Protein AF-A0A0M9E2E0-F1 (afdb_monomer_lite)

Foldseek 3Di:
DDDDDDDDDPPVVPVPDDDDDDDDDDDDDDDDPPPPPPPPDDDQQPPPAFQPLLQQLDRALQQRLLLLLCVQVVVPDDCSNPPNRDDRGPRRDPVSSNVRSVVCQCLQPLQNLVGNHNQQRSVLLNCVRVVVPPPDFCSNPPNHDPSGPRRGPVSSNVSNVSRRD

Radius of gyration: 22.89 Å; chains: 1; bounding box: 74×33×65 Å

Sequence (165 aa):
MKLWNTKLSHSVMFILAALLVAGLTGAAFGAEKNLTLESKDATGSIMSWNLDVDDDGDVRALTDGLLIVRYLFSFNYDGWIDGFVGDGAERASAVEIESYIESGLTQLDIDQDGETRALTDGILVTMYLLKFNLGRADWVHGFIGDSALRSTAAEIESYILSLIP

Secondary structure (DSSP, 8-state):
---------TTSSSSS-S-----------------------TT----S--S-SS-SS---IIIIIHHHHHHHTT---TTTTTTTS-TT-S--SHHHHHHHHHHTTTTS-SS-SS---IIIIIHHHHHHHTTTTTT-S-TTTTTS-TT-S--SHHHHHHHHHHT--

Structure (mmCIF, N/CA/C/O backbone):
data_AF-A0A0M9E2E0-F1
#
_entry.id   AF-A0A0M9E2E0-F1
#
loop_
_atom_site.group_PDB
_atom_site.id
_atom_site.type_symbol
_atom_site.label_atom_id
_atom_site.label_alt_id
_atom_site.label_comp_id
_atom_site.label_asym_id
_atom_site.label_entity_id
_atom_site.label_seq_id
_atom_site.pdbx_PDB_ins_code
_atom_site.Cartn_x
_atom_site.Cartn_y
_atom_site.Cartn_z
_atom_site.occupancy
_atom_site.B_iso_or_equiv
_atom_site.auth_seq_id
_atom_site.auth_comp_id
_atom_site.auth_asym_id
_atom_site.auth_atom_id
_atom_site.pdbx_PDB_model_num
ATOM 1 N N . MET A 1 1 ? 56.017 -6.884 5.274 1.00 46.28 1 MET A N 1
ATOM 2 C CA . MET A 1 1 ? 54.805 -7.072 4.451 1.00 46.28 1 MET A CA 1
ATOM 3 C C . MET A 1 1 ? 53.946 -8.142 5.101 1.00 46.28 1 MET A C 1
ATOM 5 O O . MET A 1 1 ? 54.273 -9.315 5.011 1.00 46.28 1 MET A O 1
ATOM 9 N N . 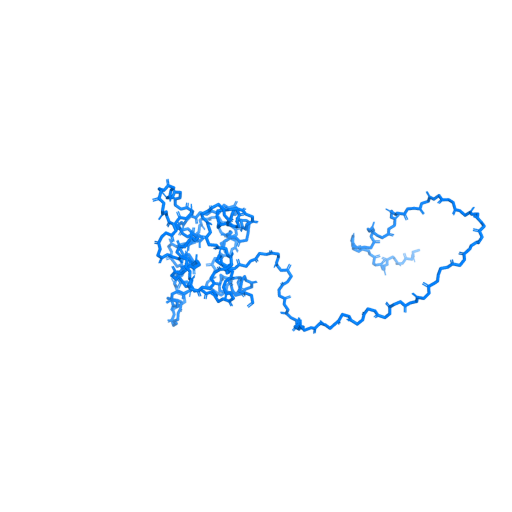LYS A 1 2 ? 52.919 -7.730 5.847 1.00 42.44 2 LYS A N 1
ATOM 10 C CA . LYS A 1 2 ? 51.891 -8.619 6.395 1.00 42.44 2 LYS A CA 1
ATOM 11 C C . LYS A 1 2 ? 50.574 -8.201 5.759 1.00 42.44 2 LYS A C 1
ATOM 13 O O . LYS A 1 2 ? 50.239 -7.022 5.778 1.00 42.44 2 LYS A O 1
ATOM 18 N N . LEU A 1 3 ? 49.916 -9.171 5.146 1.00 40.62 3 LEU A N 1
ATOM 19 C CA . LEU A 1 3 ? 48.604 -9.067 4.526 1.00 40.62 3 LEU A CA 1
ATOM 20 C C . LEU A 1 3 ? 47.585 -8.713 5.618 1.00 40.62 3 LEU A C 1
ATOM 22 O O . LEU A 1 3 ? 47.448 -9.457 6.586 1.00 40.62 3 LEU A O 1
ATOM 26 N N . TRP A 1 4 ? 46.905 -7.577 5.483 1.00 30.88 4 TRP A N 1
ATOM 27 C CA . TRP A 1 4 ? 45.722 -7.262 6.279 1.00 30.88 4 TRP A CA 1
ATOM 28 C C . TRP A 1 4 ? 44.513 -7.718 5.479 1.00 30.88 4 TRP A C 1
ATOM 30 O O . TRP A 1 4 ? 44.202 -7.132 4.447 1.00 30.88 4 TRP A O 1
ATOM 40 N N . ASN A 1 5 ? 43.837 -8.760 5.945 1.00 46.22 5 ASN A N 1
ATOM 41 C CA . ASN A 1 5 ? 42.455 -8.984 5.566 1.00 46.22 5 ASN A CA 1
ATOM 42 C C . ASN A 1 5 ? 41.739 -9.717 6.694 1.00 46.22 5 ASN A C 1
ATOM 44 O O . ASN A 1 5 ? 41.847 -10.932 6.788 1.00 46.22 5 ASN A O 1
ATOM 48 N N . THR A 1 6 ? 41.009 -8.977 7.525 1.00 46.72 6 THR A N 1
ATOM 49 C CA . THR A 1 6 ? 39.785 -9.472 8.163 1.00 46.72 6 THR A CA 1
ATOM 50 C C . THR A 1 6 ? 38.935 -8.295 8.616 1.00 46.72 6 THR A C 1
ATOM 52 O O . THR A 1 6 ? 39.370 -7.522 9.463 1.00 46.72 6 THR A O 1
ATOM 55 N N . LYS A 1 7 ? 37.709 -8.275 8.080 1.00 51.97 7 LYS A N 1
ATOM 56 C CA . LYS A 1 7 ? 36.451 -7.845 8.706 1.00 51.97 7 LYS A CA 1
ATOM 57 C C . LYS A 1 7 ? 36.419 -6.458 9.342 1.00 51.97 7 LYS A C 1
ATOM 59 O O . LYS A 1 7 ? 36.965 -6.284 10.416 1.00 51.97 7 LYS A O 1
ATOM 64 N N . LEU A 1 8 ? 35.572 -5.586 8.798 1.00 41.19 8 LEU A N 1
ATOM 65 C CA . LEU A 1 8 ? 34.591 -4.824 9.583 1.00 41.19 8 LEU A CA 1
ATOM 66 C C . LEU A 1 8 ? 33.557 -4.207 8.628 1.00 41.19 8 LEU A C 1
ATOM 68 O O . LEU A 1 8 ? 33.901 -3.397 7.775 1.00 41.19 8 LEU A O 1
ATOM 72 N N . SER A 1 9 ? 32.292 -4.607 8.772 1.00 43.19 9 SER A N 1
ATOM 73 C CA . SER A 1 9 ? 31.146 -3.818 8.310 1.00 43.19 9 SER A CA 1
ATOM 74 C C . SER A 1 9 ? 30.488 -3.194 9.541 1.00 43.19 9 SER A C 1
ATOM 76 O O . SER A 1 9 ? 30.507 -3.780 10.626 1.00 43.19 9 SER A O 1
ATOM 78 N N . HIS A 1 10 ? 29.950 -1.992 9.361 1.00 46.31 10 HIS A N 1
ATOM 79 C CA . HIS A 1 10 ? 29.585 -0.984 10.360 1.00 46.31 10 HIS A CA 1
ATOM 80 C C . HIS A 1 10 ? 28.453 -1.382 11.332 1.00 46.31 10 HIS A C 1
ATOM 82 O O . HIS A 1 10 ? 28.021 -0.570 12.144 1.00 46.31 10 HIS A O 1
ATOM 88 N N . SER A 1 11 ? 28.026 -2.646 11.332 1.00 44.28 11 SER A N 1
ATOM 89 C CA . SER A 1 11 ? 27.036 -3.204 12.264 1.00 44.28 11 SER A CA 1
ATOM 90 C C . SER A 1 11 ? 27.635 -3.713 13.586 1.00 44.28 11 SER A C 1
ATOM 92 O O . SER A 1 11 ? 26.892 -4.103 14.477 1.00 44.28 11 SER A O 1
ATOM 94 N N . VAL A 1 12 ? 28.964 -3.693 13.755 1.00 44.78 12 VAL A N 1
ATOM 95 C CA . VAL A 1 12 ? 29.635 -4.089 15.019 1.00 44.78 12 VAL A CA 1
ATOM 96 C C . VAL A 1 12 ? 30.053 -2.872 15.866 1.00 44.78 12 VAL A C 1
ATOM 98 O O . VAL A 1 12 ? 30.515 -3.020 16.992 1.00 44.78 12 VAL A O 1
ATOM 101 N N . MET A 1 13 ? 29.829 -1.645 15.379 1.00 43.78 13 MET A N 1
ATOM 102 C CA . MET A 1 13 ? 30.168 -0.409 16.104 1.00 43.78 13 MET A CA 1
ATOM 103 C C . MET A 1 13 ? 29.005 0.229 16.884 1.00 43.78 13 MET A C 1
ATOM 105 O O . MET A 1 13 ? 29.191 1.302 17.446 1.00 43.78 13 MET A O 1
ATOM 109 N N . PHE A 1 14 ? 27.844 -0.429 16.997 1.00 42.06 14 PHE A N 1
ATOM 110 C CA . PHE A 1 14 ? 26.703 0.080 17.781 1.00 42.06 14 PHE A CA 1
ATOM 111 C C . PHE A 1 14 ? 26.480 -0.604 19.143 1.00 42.06 14 PHE A C 1
ATOM 113 O O . PHE A 1 14 ? 25.574 -0.220 19.870 1.00 42.06 14 PHE A O 1
ATOM 120 N N . ILE A 1 15 ? 27.345 -1.541 19.556 1.00 36.34 15 ILE A N 1
ATOM 121 C CA . ILE A 1 15 ? 27.291 -2.158 20.904 1.00 36.34 15 ILE A CA 1
ATOM 122 C C . ILE A 1 15 ? 28.368 -1.578 21.857 1.00 36.34 15 ILE A C 1
ATOM 124 O O . ILE A 1 15 ? 28.486 -1.985 23.005 1.00 36.34 15 ILE A O 1
ATOM 128 N N . LEU A 1 16 ? 29.132 -0.560 21.436 1.00 31.88 16 LEU A N 1
ATOM 129 C CA . LEU A 1 16 ? 30.236 0.015 22.230 1.00 31.88 16 LEU A CA 1
ATOM 130 C C . LEU A 1 16 ? 29.966 1.393 22.865 1.00 31.88 16 LEU A C 1
ATOM 132 O O . LEU A 1 16 ? 30.910 2.071 23.265 1.00 31.88 16 LEU A O 1
ATOM 136 N N . ALA A 1 17 ? 28.710 1.811 23.029 1.00 36.03 17 ALA A N 1
ATOM 137 C CA . ALA A 1 17 ? 28.396 3.087 23.679 1.00 36.03 17 ALA A CA 1
ATOM 138 C C . ALA A 1 17 ? 27.160 3.017 24.592 1.00 36.03 17 ALA A C 1
ATOM 140 O O . ALA A 1 17 ? 26.145 3.650 24.327 1.00 36.03 17 ALA A O 1
ATOM 141 N N . ALA A 1 18 ? 27.260 2.282 25.702 1.00 33.34 18 ALA A N 1
ATOM 142 C CA . ALA A 1 18 ? 26.443 2.539 26.887 1.00 33.34 18 ALA A CA 1
ATOM 143 C C . ALA A 1 18 ? 27.187 2.094 28.159 1.00 33.34 18 ALA A C 1
ATOM 145 O O . ALA A 1 18 ? 27.483 0.918 28.338 1.00 33.34 18 ALA A O 1
ATOM 146 N N . LEU A 1 19 ? 27.441 3.072 29.033 1.00 27.92 19 LEU A N 1
ATOM 147 C CA . LEU A 1 19 ? 27.929 2.986 30.416 1.00 27.92 19 LEU A CA 1
ATOM 148 C C . LEU A 1 19 ? 29.423 2.686 30.653 1.00 27.92 19 LEU A C 1
ATOM 150 O O . LEU A 1 19 ? 29.830 1.598 31.048 1.00 27.92 19 LEU A O 1
ATOM 154 N N . LEU A 1 20 ? 30.222 3.757 30.614 1.00 33.28 20 LEU A N 1
ATOM 155 C CA . LEU A 1 20 ? 31.234 3.987 31.646 1.00 33.28 20 LEU A CA 1
ATOM 156 C C . LEU A 1 20 ? 30.566 4.816 32.754 1.00 33.28 20 LEU A C 1
ATOM 158 O O . LEU A 1 20 ? 30.208 5.959 32.498 1.00 33.28 20 LEU A O 1
ATOM 162 N N . VAL A 1 21 ? 30.375 4.236 33.942 1.00 36.09 21 VAL A N 1
ATOM 163 C CA . VAL A 1 21 ? 30.576 4.838 35.281 1.00 36.09 21 VAL A CA 1
ATOM 164 C C . VAL A 1 21 ? 30.063 3.848 36.339 1.00 36.09 21 VAL A C 1
ATOM 166 O O . VAL A 1 21 ? 28.965 3.318 36.231 1.00 36.09 21 VAL A O 1
ATOM 169 N N . ALA A 1 22 ? 30.885 3.681 37.380 1.00 35.97 22 ALA A N 1
ATOM 170 C CA . ALA A 1 22 ? 30.658 2.982 38.647 1.00 35.97 22 ALA A CA 1
ATOM 171 C C . ALA A 1 22 ? 30.918 1.465 38.676 1.00 35.97 22 ALA A C 1
ATOM 17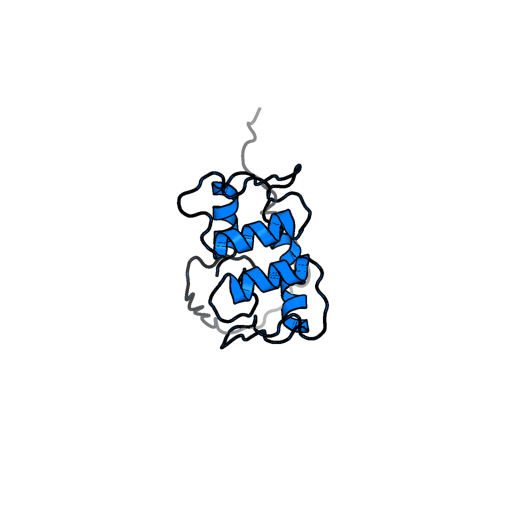3 O O . ALA A 1 22 ? 30.017 0.638 38.756 1.00 35.97 22 ALA A O 1
ATOM 174 N N . GLY A 1 23 ? 32.201 1.110 38.785 1.00 37.75 23 GLY A N 1
ATOM 175 C CA . GLY A 1 23 ? 32.577 0.008 39.663 1.00 37.75 23 GLY A CA 1
ATOM 176 C C . GLY A 1 23 ? 32.656 0.523 41.100 1.00 37.75 23 GLY A C 1
ATOM 177 O O . GLY A 1 23 ? 33.531 1.331 41.380 1.00 37.75 23 GLY A O 1
ATOM 178 N N . LEU A 1 24 ? 31.763 0.078 41.989 1.00 34.22 24 LEU A N 1
ATOM 179 C CA . LEU A 1 24 ? 32.009 -0.054 43.433 1.00 34.22 24 LEU A CA 1
ATOM 180 C C . LEU A 1 24 ? 30.844 -0.801 44.109 1.00 34.22 24 LEU A C 1
ATOM 182 O O . LEU A 1 24 ? 29.715 -0.330 44.136 1.00 34.22 24 LEU A O 1
ATOM 186 N N . THR A 1 25 ? 31.199 -1.918 44.747 1.00 34.66 25 THR A N 1
ATOM 187 C CA . THR A 1 25 ? 30.477 -2.641 45.814 1.00 34.66 25 THR A CA 1
ATOM 188 C C . THR A 1 25 ? 29.232 -3.450 45.431 1.00 34.66 25 THR A C 1
ATOM 190 O O . THR A 1 25 ? 28.342 -2.999 44.723 1.00 34.66 25 THR A O 1
ATOM 193 N N . GLY A 1 26 ? 29.217 -4.703 45.894 1.00 38.69 26 GLY A N 1
ATOM 194 C CA . GLY A 1 26 ? 28.210 -5.700 45.559 1.00 38.69 26 GLY A CA 1
ATOM 195 C C . GLY A 1 26 ? 26.855 -5.513 46.237 1.00 38.69 26 GLY A C 1
ATOM 196 O O . GLY A 1 26 ? 26.763 -5.001 47.347 1.00 38.69 26 GLY A O 1
ATOM 197 N N . ALA A 1 27 ? 25.825 -6.032 45.573 1.00 32.19 27 ALA A N 1
ATOM 198 C CA . ALA A 1 27 ? 24.594 -6.557 46.153 1.00 32.19 27 ALA A CA 1
ATOM 199 C C . ALA A 1 27 ? 23.880 -7.405 45.084 1.00 32.19 27 ALA A C 1
ATOM 201 O O . ALA A 1 27 ? 23.963 -7.121 43.891 1.00 32.19 27 ALA A O 1
ATOM 202 N N . ALA A 1 28 ? 23.234 -8.478 45.527 1.00 40.44 28 ALA A N 1
ATOM 203 C CA . ALA A 1 28 ? 22.559 -9.483 44.717 1.00 40.44 28 ALA A CA 1
ATOM 204 C C . ALA A 1 28 ? 21.326 -8.953 43.957 1.00 40.44 28 ALA A C 1
ATOM 206 O O . ALA A 1 28 ? 20.563 -8.152 44.487 1.00 40.44 28 ALA A O 1
ATOM 207 N N . PHE A 1 29 ? 21.089 -9.497 42.761 1.00 39.06 29 PHE A N 1
ATOM 208 C CA . PHE A 1 29 ? 19.805 -9.516 42.046 1.00 39.06 29 PHE A CA 1
ATOM 209 C C . PHE A 1 29 ? 19.902 -10.735 41.108 1.00 39.06 29 PHE A C 1
ATOM 211 O O . PHE A 1 29 ? 20.760 -10.757 40.239 1.00 39.06 29 PHE A O 1
ATOM 218 N N . GLY A 1 30 ? 19.222 -11.863 41.287 1.00 30.08 30 GLY A N 1
ATOM 219 C CA . GLY A 1 30 ? 17.877 -12.067 41.802 1.00 30.08 30 GLY A CA 1
ATOM 220 C C . GLY A 1 30 ? 17.031 -12.632 40.658 1.00 30.08 30 GLY A C 1
ATOM 221 O O . GLY A 1 30 ? 16.372 -11.860 39.979 1.00 30.08 30 GLY A O 1
ATOM 222 N N . ALA A 1 31 ? 17.102 -13.957 40.472 1.00 37.66 31 ALA A N 1
ATOM 223 C CA . ALA A 1 31 ? 16.256 -14.825 39.642 1.00 37.66 31 ALA A CA 1
ATOM 224 C C . ALA A 1 31 ? 16.107 -14.482 38.144 1.00 37.66 31 ALA A C 1
ATOM 226 O O . ALA A 1 31 ? 15.388 -13.569 37.741 1.00 37.66 31 ALA A O 1
ATOM 227 N N . GLU A 1 32 ? 16.696 -15.342 37.310 1.00 44.81 32 GLU A N 1
ATOM 228 C CA . GLU A 1 32 ? 16.345 -15.489 35.900 1.00 44.81 32 GLU A CA 1
ATOM 229 C C . GLU A 1 32 ? 14.862 -15.866 35.740 1.00 44.81 32 GLU A C 1
ATOM 231 O O . GLU A 1 32 ? 14.455 -17.021 35.870 1.00 44.81 32 GLU A O 1
ATOM 236 N N . LYS A 1 33 ? 14.011 -14.881 35.439 1.00 38.75 33 LYS A N 1
ATOM 237 C CA . LYS A 1 33 ? 12.661 -15.174 34.964 1.00 38.75 33 LYS A CA 1
ATOM 238 C C . LYS A 1 33 ? 12.782 -15.628 33.511 1.00 38.75 33 LYS A C 1
ATOM 240 O O . LYS A 1 33 ? 12.943 -14.810 32.611 1.00 38.75 33 LYS A O 1
ATOM 245 N N . ASN A 1 34 ? 12.745 -16.946 33.328 1.00 41.75 34 ASN A N 1
ATOM 246 C CA . ASN A 1 34 ? 12.516 -17.644 32.068 1.00 41.75 34 ASN A CA 1
ATOM 247 C C . ASN A 1 34 ? 11.390 -16.949 31.283 1.00 41.75 34 ASN A C 1
ATOM 249 O O . ASN A 1 34 ? 10.209 -17.153 31.567 1.00 41.75 34 ASN A O 1
ATOM 253 N N . LEU A 1 35 ? 11.760 -16.078 30.344 1.00 39.97 35 LEU A N 1
ATOM 254 C CA . LEU A 1 35 ? 10.837 -15.469 29.402 1.00 39.97 35 LEU A CA 1
ATOM 255 C C . LEU A 1 35 ? 10.733 -16.447 28.233 1.00 39.97 35 LEU A C 1
ATOM 257 O O . LEU A 1 35 ? 11.423 -16.315 27.225 1.00 39.97 35 LEU A O 1
ATOM 261 N N . THR A 1 36 ? 9.913 -17.483 28.395 1.00 33.12 36 THR A N 1
ATOM 262 C CA . THR A 1 36 ? 9.377 -18.208 27.245 1.00 33.12 36 THR A CA 1
ATOM 263 C C . THR A 1 36 ? 8.537 -17.215 26.460 1.00 33.12 36 THR A C 1
ATOM 265 O O . THR A 1 36 ? 7.356 -17.023 26.738 1.00 33.12 36 THR A O 1
ATOM 268 N N . LEU A 1 37 ? 9.178 -16.526 25.520 1.00 45.59 37 LEU A N 1
ATOM 269 C CA . LEU A 1 37 ? 8.486 -15.933 24.396 1.00 45.59 37 LEU A CA 1
ATOM 270 C C . LEU A 1 37 ? 8.028 -17.125 23.562 1.00 45.59 37 LEU A C 1
ATOM 272 O O . LEU A 1 37 ? 8.821 -17.734 22.845 1.00 45.59 37 LEU A O 1
ATOM 276 N N . GLU A 1 38 ? 6.772 -17.524 23.742 1.00 42.22 38 GLU A N 1
ATOM 277 C CA . GLU A 1 38 ? 6.080 -18.316 22.736 1.00 42.22 38 GLU A CA 1
ATOM 278 C C . GLU A 1 38 ? 6.085 -17.473 21.460 1.00 42.22 38 GLU A C 1
ATOM 280 O O . GLU A 1 38 ? 5.243 -16.601 21.270 1.00 42.22 38 GLU A O 1
ATOM 285 N N . SER A 1 39 ? 7.083 -17.685 20.600 1.00 44.59 39 SER A N 1
ATOM 286 C CA . SER A 1 39 ? 7.039 -17.206 19.228 1.00 44.59 39 SER A CA 1
ATOM 287 C C . SER A 1 39 ? 6.028 -18.079 18.497 1.00 44.59 39 SER A C 1
ATOM 289 O O . SER A 1 39 ? 6.380 -19.047 17.815 1.00 44.59 39 SER A O 1
ATOM 291 N N . LYS A 1 40 ? 4.750 -17.773 18.705 1.00 47.16 40 LYS A N 1
ATOM 292 C CA . LYS A 1 40 ? 3.757 -18.078 17.698 1.00 47.16 40 LYS A CA 1
ATOM 293 C C . LYS A 1 40 ? 4.115 -17.186 16.510 1.00 47.16 40 LYS A C 1
ATOM 295 O O . LYS A 1 40 ? 4.157 -15.970 16.642 1.00 47.16 40 LYS A O 1
ATOM 300 N N . ASP A 1 41 ? 4.495 -17.861 15.433 1.00 47.75 41 ASP A N 1
ATOM 301 C CA . ASP A 1 41 ? 4.747 -17.330 14.092 1.00 47.75 41 ASP A CA 1
ATOM 302 C C . ASP A 1 41 ? 6.204 -16.922 13.808 1.00 47.75 41 ASP A C 1
ATOM 304 O O . ASP A 1 41 ? 6.609 -15.766 13.711 1.00 47.75 41 ASP A O 1
ATOM 308 N N . ALA A 1 42 ? 7.030 -17.955 13.619 1.00 52.03 42 ALA A N 1
ATOM 309 C CA . ALA A 1 42 ? 8.262 -17.842 12.853 1.00 52.03 42 ALA A CA 1
ATOM 310 C C . ALA A 1 42 ? 7.913 -17.514 11.386 1.00 52.03 42 ALA A C 1
ATOM 312 O O . ALA A 1 42 ? 7.199 -18.290 10.761 1.00 52.03 42 ALA A O 1
ATOM 313 N N . THR A 1 43 ? 8.487 -16.409 10.880 1.00 44.72 43 THR A N 1
ATOM 314 C CA . THR A 1 43 ? 8.347 -15.763 9.547 1.00 44.72 43 THR A CA 1
ATOM 315 C C . THR A 1 43 ? 7.306 -14.644 9.383 1.00 44.72 43 THR A C 1
ATOM 317 O O . THR A 1 43 ? 6.881 -14.395 8.261 1.00 44.72 43 THR A O 1
ATOM 320 N N . GLY A 1 44 ? 6.949 -13.917 10.446 1.00 43.66 44 GLY A N 1
ATOM 321 C CA . GLY A 1 44 ? 6.227 -12.642 10.318 1.00 43.66 44 GLY A CA 1
ATOM 322 C C . GLY A 1 44 ? 7.135 -11.519 9.801 1.00 43.66 44 GLY A C 1
ATOM 323 O O . GLY A 1 44 ? 8.226 -11.300 10.335 1.00 43.66 44 GLY A O 1
ATOM 324 N N . SER A 1 45 ? 6.707 -10.835 8.741 1.00 45.97 45 SER A N 1
ATOM 325 C CA . SER A 1 45 ? 7.328 -9.617 8.214 1.00 45.97 45 SER A CA 1
ATOM 326 C C . SER A 1 45 ? 7.584 -8.626 9.359 1.00 45.97 45 SER A C 1
ATOM 328 O O . SER A 1 45 ? 6.659 -8.217 10.046 1.00 45.97 45 SER A O 1
ATOM 330 N N . ILE A 1 46 ? 8.839 -8.222 9.594 1.00 50.44 46 ILE A N 1
ATOM 331 C CA . ILE A 1 46 ? 9.183 -7.174 10.583 1.00 50.44 46 ILE A CA 1
ATOM 332 C C . ILE A 1 46 ? 8.790 -5.764 10.106 1.00 50.44 46 ILE A C 1
ATOM 334 O O . ILE A 1 46 ? 9.270 -4.765 10.646 1.00 50.44 46 ILE A O 1
ATOM 338 N N . MET A 1 47 ? 7.975 -5.668 9.054 1.00 59.44 47 MET A N 1
ATOM 339 C CA . MET A 1 47 ? 7.421 -4.402 8.613 1.00 59.44 47 MET A CA 1
ATOM 340 C C . MET A 1 47 ? 6.419 -3.940 9.669 1.00 59.44 47 MET A C 1
ATOM 342 O O . MET A 1 47 ? 5.432 -4.607 9.950 1.00 59.44 47 MET A O 1
ATOM 346 N N . SER A 1 48 ? 6.695 -2.780 10.263 1.00 79.50 48 SER A N 1
ATOM 347 C CA . SER A 1 48 ? 5.829 -2.126 11.255 1.00 79.50 48 SER A CA 1
ATOM 348 C C . SER A 1 48 ? 4.457 -1.714 10.694 1.00 79.50 48 SER A C 1
ATOM 350 O O . SER A 1 48 ? 3.635 -1.209 11.452 1.00 79.50 48 SER A O 1
ATOM 352 N N . TRP A 1 49 ? 4.245 -1.859 9.385 1.00 92.75 49 TRP A N 1
ATOM 353 C CA . TRP A 1 49 ? 3.065 -1.421 8.651 1.00 92.75 49 TRP A CA 1
ATOM 354 C C . TRP A 1 49 ? 2.705 -2.463 7.589 1.00 92.75 49 TRP A C 1
ATOM 356 O O . TRP A 1 49 ? 3.606 -3.034 6.963 1.00 92.75 49 TRP A O 1
ATOM 366 N N . ASN A 1 50 ? 1.411 -2.691 7.382 1.00 94.56 50 ASN A N 1
ATOM 367 C CA . ASN A 1 50 ? 0.873 -3.651 6.424 1.00 94.56 50 ASN A CA 1
ATOM 368 C C . ASN A 1 50 ? -0.357 -3.065 5.689 1.00 94.56 50 ASN A C 1
ATOM 370 O O . ASN A 1 50 ? -0.860 -1.998 6.035 1.00 94.56 50 ASN A O 1
ATOM 374 N N . LEU A 1 51 ? -0.834 -3.775 4.667 1.00 94.88 51 LEU A N 1
ATOM 375 C CA . LEU A 1 51 ? -1.977 -3.395 3.834 1.00 94.88 51 LEU A CA 1
ATOM 376 C C . LEU A 1 51 ? -3.343 -3.653 4.475 1.00 94.88 51 LEU A C 1
ATOM 378 O O . LEU A 1 51 ? -4.338 -3.340 3.836 1.00 94.88 51 LEU A O 1
ATOM 382 N N . ASP A 1 52 ? -3.404 -4.227 5.672 1.00 95.12 52 ASP A N 1
ATOM 383 C CA . ASP A 1 52 ? -4.644 -4.332 6.436 1.00 95.12 52 ASP A CA 1
ATOM 384 C C . ASP A 1 52 ? -4.880 -2.961 7.085 1.00 95.12 52 ASP A C 1
ATO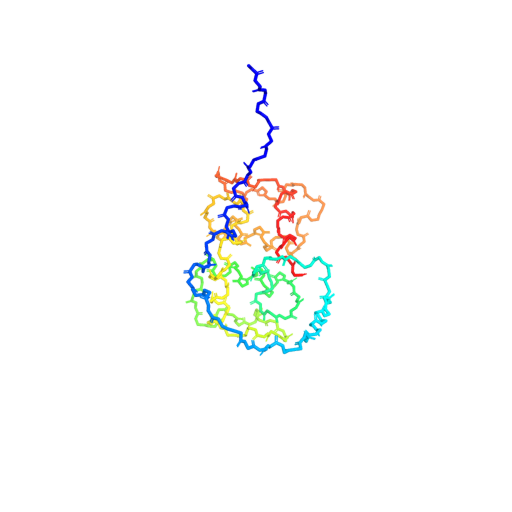M 386 O O . ASP A 1 52 ? -4.200 -2.555 8.026 1.00 95.12 52 ASP A O 1
ATOM 390 N N . VAL A 1 53 ? -5.738 -2.156 6.468 1.00 93.69 53 VAL A N 1
ATOM 391 C CA . VAL A 1 53 ? -5.964 -0.739 6.771 1.00 93.69 53 VAL A CA 1
ATOM 392 C C . VAL A 1 53 ? -7.145 -0.551 7.708 1.00 93.69 53 VAL A C 1
ATOM 394 O O . VAL A 1 53 ? -7.221 0.506 8.328 1.00 93.69 53 VAL A O 1
ATOM 397 N N . ASP A 1 54 ? -8.031 -1.520 7.871 1.00 92.62 54 ASP A N 1
ATOM 398 C CA . ASP A 1 54 ? -9.072 -1.478 8.900 1.00 92.62 54 ASP A CA 1
ATOM 399 C C . ASP A 1 54 ? -8.802 -2.430 10.083 1.00 92.62 54 ASP A C 1
ATOM 401 O O . ASP A 1 54 ? -9.510 -2.363 11.091 1.00 92.62 54 ASP A O 1
ATOM 405 N N . ASP A 1 55 ? -7.684 -3.167 10.040 1.00 93.31 55 ASP A N 1
ATOM 406 C CA . ASP A 1 55 ? -7.174 -4.039 11.109 1.00 93.31 55 ASP A CA 1
ATOM 407 C C . ASP A 1 55 ? -8.154 -5.163 11.448 1.00 93.31 55 ASP A C 1
ATOM 409 O O . ASP A 1 55 ? -8.414 -5.455 12.615 1.00 93.31 55 ASP A O 1
ATOM 413 N N . ASP A 1 56 ? -8.768 -5.745 10.418 1.00 91.94 56 ASP A N 1
ATOM 414 C CA . ASP A 1 56 ? -9.719 -6.848 10.562 1.00 91.94 56 ASP A CA 1
ATOM 415 C C . ASP A 1 56 ? -9.069 -8.237 10.379 1.00 91.94 56 ASP A C 1
ATOM 417 O O . ASP A 1 56 ? -9.724 -9.274 10.542 1.00 91.94 56 ASP A O 1
ATOM 421 N N . GLY A 1 57 ? -7.763 -8.262 10.095 1.00 89.81 57 GLY A N 1
ATOM 422 C CA . GLY A 1 57 ? -6.946 -9.450 9.878 1.00 89.81 57 GLY A CA 1
ATOM 423 C C . GLY A 1 57 ? -6.928 -9.949 8.431 1.00 89.81 57 GLY A C 1
ATOM 424 O O . GLY A 1 57 ? -6.250 -10.942 8.154 1.00 89.81 57 GLY A O 1
ATOM 425 N N . ASP A 1 58 ? -7.646 -9.303 7.509 1.00 90.19 58 ASP A N 1
ATOM 426 C CA . ASP A 1 58 ? -7.811 -9.745 6.128 1.00 90.19 58 ASP A CA 1
ATOM 427 C C . ASP A 1 58 ? -7.637 -8.590 5.125 1.00 90.19 58 ASP A C 1
ATOM 429 O O . ASP A 1 58 ? -8.537 -7.789 4.889 1.00 90.19 58 ASP A O 1
ATOM 433 N N . VAL A 1 59 ? -6.547 -8.620 4.353 1.00 92.62 59 VAL A N 1
ATOM 434 C CA . VAL A 1 59 ? -6.334 -7.644 3.271 1.00 92.62 59 VAL A CA 1
ATOM 435 C C . VAL A 1 59 ? -7.276 -7.903 2.090 1.00 92.62 59 VAL A C 1
ATOM 437 O O . VAL A 1 59 ? -7.144 -8.900 1.363 1.00 92.62 59 VAL A O 1
ATOM 440 N N . ARG A 1 60 ? -8.196 -6.972 1.818 1.00 90.19 60 ARG A N 1
ATOM 441 C CA . ARG A 1 60 ? -9.139 -7.030 0.691 1.00 90.19 60 ARG A CA 1
ATOM 442 C C . ARG A 1 60 ? -9.151 -5.736 -0.116 1.00 90.19 60 ARG A C 1
ATOM 444 O O . ARG A 1 60 ? -8.944 -4.627 0.353 1.00 90.19 60 ARG A O 1
ATOM 451 N N . ALA A 1 61 ? -9.451 -5.871 -1.406 1.00 88.19 61 ALA A N 1
ATOM 452 C CA . ALA A 1 61 ? -9.432 -4.733 -2.325 1.00 88.19 61 ALA A CA 1
ATOM 453 C C . ALA A 1 61 ? -10.466 -3.647 -2.001 1.00 88.19 61 ALA A C 1
ATOM 455 O O . ALA A 1 61 ? -10.220 -2.469 -2.243 1.00 88.19 61 ALA A O 1
ATOM 456 N N . LEU A 1 62 ? -11.652 -4.059 -1.548 1.00 85.06 62 LEU A N 1
ATOM 457 C CA . LEU A 1 62 ? -12.786 -3.155 -1.363 1.00 85.06 62 LEU A CA 1
ATOM 458 C C . LEU A 1 62 ? -12.764 -2.454 -0.008 1.00 85.06 62 LEU A C 1
ATOM 460 O O . LEU A 1 62 ? -13.311 -1.358 0.075 1.00 85.06 62 LEU A O 1
ATOM 464 N N . THR A 1 63 ? -12.146 -3.074 0.998 1.00 88.69 63 THR A N 1
ATOM 465 C CA . THR A 1 63 ? -11.986 -2.499 2.332 1.00 88.69 63 THR A CA 1
ATOM 466 C C . THR A 1 63 ? -10.669 -1.742 2.418 1.00 88.69 63 THR A C 1
ATOM 468 O O . THR A 1 63 ? -10.684 -0.533 2.574 1.00 88.69 63 THR A O 1
ATOM 471 N N . ASP A 1 64 ? -9.536 -2.368 2.112 1.00 90.62 64 ASP A N 1
ATOM 472 C CA . ASP A 1 64 ? -8.226 -1.730 2.290 1.00 90.62 64 ASP A CA 1
ATOM 473 C C . ASP A 1 64 ? -7.756 -0.950 1.067 1.00 90.62 64 ASP A C 1
ATOM 475 O O . ASP A 1 64 ? -7.464 0.247 1.130 1.00 90.62 64 ASP A O 1
ATOM 479 N N . GLY A 1 65 ? -7.710 -1.622 -0.090 1.00 88.00 65 GLY A N 1
ATOM 480 C CA . GLY A 1 65 ? -7.176 -1.037 -1.326 1.00 88.00 65 GLY A CA 1
ATOM 481 C C . GLY A 1 65 ? -7.910 0.245 -1.726 1.00 88.00 65 GLY A C 1
ATOM 482 O O . GLY A 1 65 ? -7.298 1.242 -2.119 1.00 88.00 65 GLY A O 1
ATOM 483 N N . LEU A 1 66 ? -9.232 0.249 -1.561 1.00 89.06 66 LEU A N 1
ATOM 484 C CA . LEU A 1 66 ? -10.059 1.404 -1.869 1.00 89.06 66 LEU A CA 1
ATOM 485 C C . LEU A 1 66 ? -9.933 2.527 -0.829 1.00 89.06 66 LEU A C 1
ATOM 487 O O . LEU A 1 66 ? -9.976 3.690 -1.235 1.00 89.06 66 LEU A O 1
ATOM 491 N N . LEU A 1 67 ? -9.729 2.224 0.460 1.00 91.31 67 LEU A N 1
ATOM 492 C CA . LEU A 1 67 ? -9.413 3.243 1.470 1.00 91.31 67 LEU A CA 1
ATOM 493 C C . LEU A 1 67 ? -8.086 3.944 1.138 1.00 91.31 67 LEU A C 1
ATOM 495 O O . LEU A 1 67 ? -8.043 5.175 1.121 1.00 91.31 67 LEU A O 1
ATOM 499 N N . ILE A 1 68 ? -7.049 3.186 0.759 1.00 91.75 68 ILE A N 1
ATOM 500 C CA . ILE A 1 68 ? -5.745 3.726 0.331 1.00 91.75 68 ILE A CA 1
ATOM 501 C C . ILE A 1 68 ? -5.909 4.662 -0.868 1.00 91.75 68 ILE A C 1
ATOM 503 O O . ILE A 1 68 ? -5.478 5.813 -0.832 1.00 91.75 68 ILE A O 1
ATOM 507 N N . VAL A 1 69 ? -6.558 4.197 -1.941 1.00 89.19 69 VAL A N 1
ATOM 508 C CA . VAL A 1 69 ? -6.744 5.009 -3.154 1.00 89.19 69 VAL A CA 1
ATOM 509 C C . VAL A 1 69 ? -7.553 6.270 -2.866 1.00 89.19 69 VAL A C 1
ATOM 511 O O . VAL A 1 69 ? -7.201 7.344 -3.354 1.00 89.19 69 VAL A O 1
ATOM 514 N N . ARG A 1 70 ? -8.621 6.165 -2.067 1.00 88.38 70 ARG A N 1
ATOM 515 C CA . ARG A 1 70 ? -9.450 7.319 -1.691 1.00 88.38 70 ARG A CA 1
ATOM 516 C C . ARG A 1 70 ? -8.644 8.374 -0.949 1.00 88.38 70 ARG A C 1
ATOM 518 O O . ARG A 1 70 ? -8.718 9.550 -1.313 1.00 88.38 70 ARG A O 1
ATOM 525 N N . TYR A 1 71 ? -7.857 7.937 0.028 1.00 89.94 71 TYR A N 1
ATOM 526 C CA . TYR A 1 71 ? -6.976 8.806 0.789 1.00 89.94 71 TYR A CA 1
ATOM 527 C C . TYR A 1 71 ? -5.936 9.487 -0.114 1.00 89.94 71 TYR A C 1
ATOM 529 O O . TYR A 1 71 ? -5.804 10.709 -0.098 1.00 89.94 71 TYR A O 1
ATOM 537 N N . LEU A 1 72 ? -5.251 8.730 -0.980 1.00 88.06 72 LEU A N 1
ATOM 538 C CA . LEU A 1 72 ? -4.211 9.278 -1.861 1.00 88.06 72 LEU A CA 1
ATOM 539 C C . LEU A 1 72 ? -4.756 10.249 -2.919 1.00 88.06 72 LEU A C 1
ATOM 541 O O . LEU A 1 72 ? -4.043 11.153 -3.350 1.00 88.06 72 LEU A O 1
ATOM 545 N N . PHE A 1 73 ? -6.018 10.109 -3.333 1.00 84.81 73 PHE A N 1
ATOM 546 C CA . PHE A 1 73 ? -6.696 11.110 -4.165 1.00 84.81 73 PHE A CA 1
ATOM 547 C C . PHE A 1 73 ? -7.159 12.351 -3.381 1.00 84.81 73 PHE A C 1
ATOM 549 O O . PHE A 1 73 ? -7.747 13.259 -3.971 1.00 84.81 73 PHE A O 1
ATOM 556 N N . SER A 1 74 ? -6.885 12.412 -2.072 1.00 82.94 74 SER A N 1
ATOM 557 C CA . SE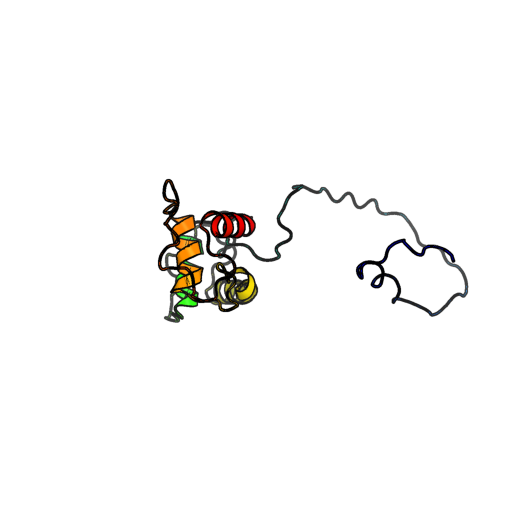R A 1 74 ? -7.299 13.486 -1.161 1.00 82.94 74 SER A CA 1
ATOM 558 C C . SER A 1 74 ? -8.817 13.707 -1.153 1.00 82.94 74 SER A C 1
ATOM 560 O O . SER A 1 74 ? -9.294 14.844 -1.079 1.00 82.94 74 SER A O 1
ATOM 562 N N . PHE A 1 75 ? -9.599 12.625 -1.254 1.00 65.31 75 PHE A N 1
ATOM 563 C CA . PHE A 1 75 ? -11.056 12.692 -1.143 1.00 65.31 75 PHE A CA 1
ATOM 564 C C . PHE A 1 75 ? -11.485 12.888 0.320 1.00 65.31 75 PHE A C 1
ATOM 566 O O . PHE A 1 75 ? -12.004 11.977 0.952 1.00 65.31 75 PHE A O 1
ATOM 573 N N . ASN A 1 76 ? -11.324 14.103 0.842 1.00 59.03 76 ASN A N 1
ATOM 574 C CA . ASN A 1 76 ? -11.669 14.444 2.226 1.00 59.03 76 ASN A CA 1
ATOM 575 C C . ASN A 1 76 ? -13.090 15.015 2.311 1.00 59.03 76 ASN A C 1
ATOM 577 O O . ASN A 1 76 ? -13.283 16.200 2.584 1.00 59.03 76 ASN A O 1
ATOM 581 N N . TYR A 1 77 ? -14.091 14.187 2.012 1.00 66.81 77 TYR A N 1
ATOM 582 C CA . TYR A 1 77 ? -15.493 14.533 2.248 1.00 66.81 77 TYR A CA 1
ATOM 583 C C . TYR A 1 77 ? -15.998 13.881 3.544 1.00 66.81 77 TYR A C 1
ATOM 585 O O . TYR A 1 77 ? -15.505 12.828 3.950 1.00 66.81 77 TYR A O 1
ATOM 593 N N . ASP A 1 78 ? -16.984 14.498 4.198 1.00 69.50 78 ASP A N 1
ATOM 594 C CA . ASP A 1 78 ? -17.621 13.929 5.392 1.00 69.50 78 ASP A CA 1
ATOM 595 C C . ASP A 1 78 ? -18.178 12.527 5.077 1.00 69.50 78 ASP A C 1
ATOM 597 O O . ASP A 1 78 ? -19.016 12.382 4.186 1.00 69.50 78 ASP A O 1
ATOM 601 N N . GLY A 1 79 ? -17.717 11.494 5.792 1.00 74.62 79 GLY A N 1
ATOM 602 C CA . GLY A 1 79 ? -18.134 10.101 5.559 1.00 74.62 79 GLY A CA 1
ATOM 603 C C . GLY A 1 79 ? -17.373 9.384 4.436 1.00 74.62 79 GLY A C 1
ATOM 604 O O . GLY A 1 79 ? -17.916 8.494 3.782 1.00 74.62 79 GLY A O 1
ATOM 605 N N . TRP A 1 80 ? -16.115 9.751 4.164 1.00 82.12 80 TRP A N 1
ATOM 606 C CA . TRP A 1 80 ? -15.330 9.125 3.089 1.00 82.12 80 TRP A CA 1
ATOM 607 C C . TRP A 1 80 ? -15.051 7.624 3.281 1.00 82.12 80 TRP A C 1
AT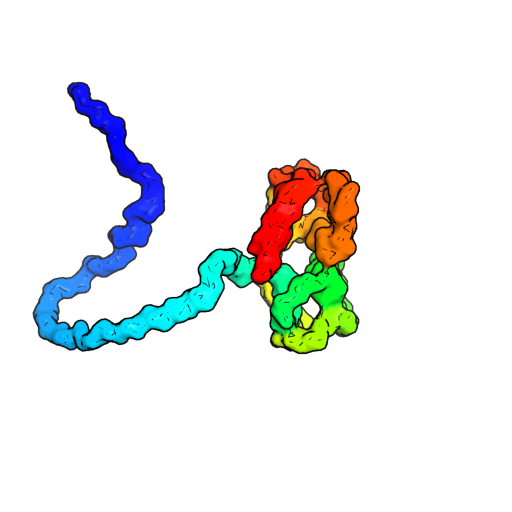OM 609 O O . TRP A 1 80 ? -14.827 6.923 2.287 1.00 82.12 80 TRP A O 1
ATOM 619 N N . ILE A 1 81 ? -15.132 7.147 4.528 1.00 85.88 81 ILE A N 1
ATOM 620 C CA . ILE A 1 81 ? -14.973 5.742 4.928 1.00 85.88 81 ILE A CA 1
ATOM 621 C C . ILE A 1 81 ? -16.287 4.937 4.906 1.00 85.88 81 ILE A C 1
ATOM 623 O O . ILE A 1 81 ? -16.265 3.718 5.084 1.00 85.88 81 ILE A O 1
ATOM 627 N N . ASP A 1 82 ? -17.435 5.588 4.682 1.00 83.62 82 ASP A N 1
ATOM 628 C CA . ASP A 1 82 ? -18.749 4.946 4.788 1.00 83.62 82 ASP A CA 1
ATOM 629 C C . ASP A 1 82 ? -18.912 3.826 3.752 1.00 83.62 82 ASP A C 1
ATOM 631 O O . ASP A 1 82 ? -18.861 4.055 2.541 1.00 83.62 82 ASP A O 1
ATOM 635 N N . GLY A 1 83 ? -19.155 2.607 4.241 1.00 81.88 83 GLY A N 1
ATOM 636 C CA . GLY A 1 83 ? -19.320 1.414 3.407 1.00 81.88 83 GLY A CA 1
ATOM 637 C C . GLY A 1 83 ? -18.013 0.792 2.906 1.00 81.88 83 GLY A C 1
ATOM 638 O O . GLY A 1 83 ? -18.077 -0.109 2.070 1.00 81.88 83 GLY A O 1
ATOM 639 N N . PHE A 1 84 ? -16.860 1.260 3.399 1.00 84.31 84 PHE A N 1
ATOM 640 C CA . PHE A 1 84 ? -15.538 0.710 3.074 1.00 84.31 84 PHE A CA 1
ATOM 641 C C . PHE A 1 84 ? -14.848 0.058 4.271 1.00 84.31 84 PHE A C 1
ATOM 643 O O . PHE A 1 84 ? -14.011 -0.803 4.068 1.00 84.31 84 PHE A O 1
ATOM 650 N N . VAL A 1 85 ? -15.216 0.409 5.500 1.00 87.19 85 VAL A N 1
ATOM 651 C CA . VAL A 1 85 ? -14.740 -0.307 6.692 1.00 87.19 85 VAL A CA 1
ATOM 652 C C . VAL A 1 85 ? -15.431 -1.671 6.779 1.00 87.19 85 VAL A C 1
ATOM 654 O O . VAL A 1 85 ? -16.663 -1.740 6.702 1.00 87.19 85 VAL A O 1
ATOM 657 N N . GLY A 1 86 ? -14.647 -2.741 6.906 1.00 80.69 86 GLY A N 1
ATOM 658 C CA . GLY A 1 86 ? -15.114 -4.117 7.004 1.00 80.69 86 GLY A CA 1
ATOM 659 C C . GLY A 1 86 ? -15.867 -4.432 8.298 1.00 80.69 86 GLY A C 1
ATOM 660 O O . GLY A 1 86 ? -15.735 -3.765 9.328 1.00 80.69 86 GLY A O 1
ATOM 661 N N . ASP A 1 87 ? -16.671 -5.496 8.252 1.00 82.06 87 ASP A N 1
ATOM 662 C CA . ASP A 1 87 ? -17.293 -6.055 9.451 1.00 82.06 87 ASP A CA 1
ATOM 663 C C . ASP A 1 87 ? -16.201 -6.672 10.340 1.00 82.06 87 ASP A C 1
ATOM 665 O O . ASP A 1 87 ? -15.644 -7.712 10.002 1.00 82.06 87 ASP A O 1
ATOM 669 N N . GLY A 1 88 ? -15.936 -6.066 11.500 1.00 84.69 88 GLY A N 1
ATOM 670 C CA . GLY A 1 88 ? -14.911 -6.542 12.439 1.00 84.69 88 GLY A CA 1
ATOM 671 C C . GLY A 1 88 ? -13.643 -5.693 12.494 1.00 84.69 88 GLY A C 1
ATOM 672 O O . GLY A 1 88 ? -12.777 -6.010 13.300 1.00 84.69 88 GLY A O 1
ATOM 673 N N . ALA A 1 89 ? -13.580 -4.608 11.720 1.00 90.69 89 ALA A N 1
ATOM 674 C CA . ALA A 1 89 ? -12.501 -3.632 11.777 1.00 90.69 89 ALA A CA 1
ATOM 675 C C . ALA A 1 89 ? -12.222 -3.144 13.208 1.00 90.69 89 ALA A C 1
ATOM 677 O O . ALA A 1 89 ? -13.122 -2.634 13.891 1.00 90.69 89 ALA A O 1
ATOM 678 N N . GLU A 1 90 ? -10.965 -3.245 13.640 1.00 92.50 90 GLU A N 1
ATOM 679 C CA . GLU A 1 90 ? -10.506 -2.627 14.886 1.00 92.50 90 GLU A CA 1
ATOM 680 C C . GLU A 1 90 ? -10.195 -1.133 14.688 1.00 92.50 90 GLU A C 1
ATOM 682 O O . GLU A 1 90 ? -10.342 -0.344 15.625 1.00 92.50 90 GLU A O 1
ATOM 687 N N . ARG A 1 91 ? -9.868 -0.714 13.455 1.00 93.19 91 ARG A N 1
ATOM 688 C CA . ARG A 1 91 ? -9.709 0.692 13.050 1.00 93.19 91 ARG A CA 1
ATOM 689 C C . ARG A 1 91 ? -10.881 1.131 12.177 1.00 93.19 91 ARG A C 1
ATOM 691 O O . ARG A 1 91 ? -10.861 1.016 10.957 1.00 93.19 91 ARG A O 1
ATOM 698 N N . ALA A 1 92 ? -11.909 1.675 12.828 1.00 90.94 92 ALA A N 1
ATOM 699 C CA . ALA A 1 92 ? -13.195 1.976 12.196 1.00 90.94 92 ALA A CA 1
ATOM 700 C C . ALA A 1 92 ? -13.520 3.476 12.072 1.00 90.94 92 ALA A C 1
ATOM 702 O O . ALA A 1 92 ? -14.577 3.833 11.546 1.00 90.94 92 ALA A O 1
ATOM 703 N N . SER A 1 93 ? -12.658 4.373 12.563 1.00 90.25 93 SER A N 1
ATOM 704 C CA . SER A 1 93 ? -12.852 5.820 12.411 1.00 90.25 93 SER A CA 1
ATOM 705 C C . SER A 1 93 ? -11.967 6.419 11.319 1.00 90.25 93 SER A C 1
ATOM 707 O O . SER A 1 93 ? -10.846 5.973 11.084 1.00 90.25 93 SER A O 1
ATOM 709 N N . ALA A 1 94 ? -12.452 7.493 10.685 1.00 89.62 94 ALA A N 1
ATOM 710 C CA . ALA A 1 94 ? -11.702 8.198 9.645 1.00 89.62 94 ALA A CA 1
ATOM 711 C C . ALA A 1 94 ? -10.334 8.672 10.157 1.00 89.62 94 ALA A C 1
ATOM 713 O O . ALA A 1 94 ? -9.338 8.521 9.466 1.00 89.62 94 ALA A O 1
ATOM 714 N N . VAL A 1 95 ? -10.274 9.152 11.403 1.00 89.94 95 VAL A N 1
ATOM 715 C CA . VAL A 1 95 ? -9.035 9.630 12.033 1.00 89.94 95 VAL A CA 1
ATOM 716 C C . VAL A 1 95 ? -8.018 8.501 12.232 1.00 89.94 95 VAL A C 1
ATOM 718 O O . VAL A 1 95 ? -6.832 8.699 11.983 1.00 89.94 95 VAL A O 1
ATOM 721 N N . GLU A 1 96 ? -8.453 7.319 12.678 1.00 91.88 96 GLU A N 1
ATOM 722 C CA . GLU A 1 96 ? -7.560 6.164 12.863 1.00 91.88 96 GLU A CA 1
ATOM 723 C C . GLU A 1 96 ? -7.032 5.644 11.526 1.00 91.88 96 GLU A C 1
ATOM 725 O O . GLU A 1 96 ? -5.844 5.341 11.407 1.00 91.88 96 GLU A O 1
ATOM 730 N N . ILE A 1 97 ? -7.901 5.578 10.516 1.00 91.94 97 ILE A N 1
ATOM 731 C CA . ILE A 1 97 ? -7.543 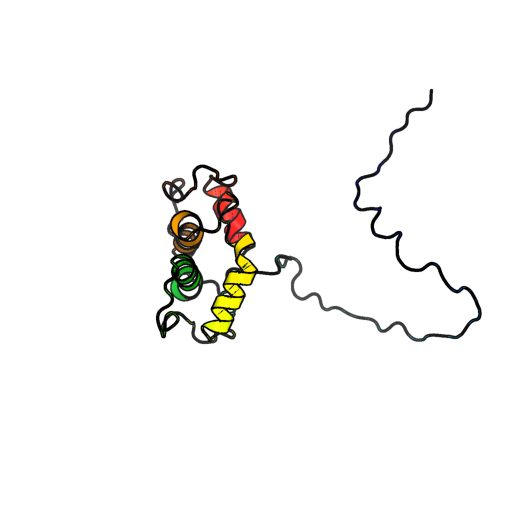5.137 9.167 1.00 91.94 97 ILE A CA 1
ATOM 732 C C . ILE A 1 97 ? -6.574 6.133 8.517 1.00 91.94 97 ILE A C 1
ATOM 734 O O . ILE A 1 97 ? -5.534 5.717 8.008 1.00 91.94 97 ILE A O 1
ATOM 738 N N . GLU A 1 98 ? -6.862 7.437 8.576 1.00 91.62 98 GLU A N 1
ATOM 739 C CA . GLU A 1 98 ? -5.969 8.497 8.080 1.00 91.62 98 GLU A CA 1
ATOM 740 C C . GLU A 1 98 ? -4.599 8.397 8.745 1.00 91.62 98 GLU A C 1
ATOM 742 O O . GLU A 1 98 ? -3.587 8.267 8.058 1.00 91.62 98 GLU A O 1
ATOM 747 N N . SER A 1 99 ? -4.566 8.355 10.080 1.00 92.06 99 SER A N 1
ATOM 748 C CA . SER A 1 99 ? -3.313 8.260 10.829 1.00 92.06 99 SER A CA 1
ATOM 749 C C . SER A 1 99 ? -2.515 7.004 10.474 1.00 92.06 99 SER A C 1
ATOM 751 O O . SER A 1 99 ? -1.282 7.049 10.465 1.00 92.06 99 SER A O 1
ATOM 753 N N . TYR A 1 100 ? -3.181 5.881 10.204 1.00 94.12 100 TYR A N 1
ATOM 754 C CA . TYR A 1 100 ? -2.499 4.652 9.820 1.00 94.12 100 TYR A CA 1
ATOM 755 C C . TYR A 1 100 ? -1.920 4.732 8.408 1.00 94.12 100 TYR A C 1
ATOM 757 O O . TYR A 1 100 ? -0.754 4.383 8.212 1.00 94.12 100 TYR A O 1
ATOM 765 N N . ILE A 1 101 ? -2.689 5.231 7.436 1.00 93.56 101 ILE A N 1
ATOM 766 C CA . ILE A 1 101 ? -2.213 5.415 6.059 1.00 93.56 101 ILE A CA 1
ATOM 767 C C . ILE A 1 101 ? -1.040 6.406 6.033 1.00 93.56 101 ILE A C 1
ATOM 769 O O . ILE A 1 101 ? -0.025 6.138 5.391 1.00 93.56 101 ILE A O 1
ATOM 773 N N . GLU A 1 102 ? -1.125 7.506 6.789 1.00 92.94 102 GLU A N 1
ATOM 774 C CA . GLU A 1 102 ? -0.043 8.488 6.932 1.00 92.94 102 GLU A CA 1
ATOM 775 C C . GLU A 1 102 ? 1.244 7.876 7.497 1.00 92.94 102 GLU A C 1
ATOM 777 O O . GLU A 1 102 ? 2.342 8.185 7.026 1.00 92.94 102 GLU A O 1
ATOM 782 N N . SER A 1 103 ? 1.126 6.971 8.474 1.00 93.62 103 SER A N 1
ATOM 783 C CA . SER A 1 103 ? 2.280 6.270 9.052 1.00 93.62 103 SER A CA 1
ATOM 784 C C . SER A 1 103 ? 2.976 5.325 8.063 1.00 93.62 103 SER A C 1
ATOM 786 O O . SER A 1 103 ? 4.158 5.020 8.233 1.00 93.62 103 SER A O 1
ATOM 788 N N . GLY A 1 104 ? 2.250 4.899 7.024 1.00 92.81 104 GLY A N 1
ATOM 789 C CA . GLY A 1 104 ? 2.678 3.936 6.015 1.00 92.81 104 GLY A CA 1
ATOM 790 C C . GLY A 1 104 ? 3.037 4.526 4.658 1.00 92.81 104 GLY A C 1
ATOM 791 O O . GLY A 1 104 ? 3.294 3.763 3.732 1.00 92.81 104 GLY A O 1
ATOM 792 N N . LEU A 1 105 ? 3.064 5.855 4.487 1.00 92.94 105 LEU A N 1
ATOM 793 C CA . LEU A 1 105 ? 3.286 6.470 3.167 1.00 92.94 105 LEU A CA 1
ATOM 794 C C . LEU A 1 105 ? 4.580 5.990 2.496 1.00 92.94 105 LEU A C 1
ATOM 796 O O . LEU A 1 105 ? 4.608 5.766 1.292 1.00 92.94 105 LEU A O 1
ATOM 800 N N . THR A 1 106 ? 5.636 5.751 3.275 1.00 93.38 106 THR A N 1
ATOM 801 C CA . THR A 1 106 ? 6.907 5.237 2.732 1.00 93.38 106 THR A CA 1
ATOM 802 C C . THR A 1 106 ? 6.784 3.795 2.233 1.00 93.38 106 THR A C 1
ATOM 804 O O . THR A 1 106 ? 7.461 3.409 1.289 1.00 93.38 106 THR A O 1
ATOM 807 N N . GLN A 1 107 ? 5.935 2.986 2.861 1.00 94.75 107 GLN A N 1
ATOM 808 C CA . GLN A 1 107 ? 5.628 1.621 2.439 1.00 94.75 107 GLN A CA 1
ATOM 809 C C . GLN A 1 107 ? 4.635 1.602 1.272 1.00 94.75 107 GLN A C 1
ATOM 811 O O . GLN A 1 107 ? 4.631 0.671 0.475 1.00 94.75 107 GLN A O 1
ATOM 816 N N . LEU A 1 108 ? 3.807 2.639 1.161 1.00 94.81 108 LEU A N 1
ATOM 817 C CA . LEU A 1 108 ? 2.904 2.855 0.041 1.00 94.81 108 LEU A CA 1
ATOM 818 C C . LEU A 1 108 ? 3.599 3.432 -1.194 1.00 94.81 108 LEU A C 1
ATOM 820 O O . LEU A 1 108 ? 2.928 3.590 -2.196 1.00 94.81 108 LEU A O 1
ATOM 824 N N . ASP A 1 109 ? 4.896 3.731 -1.167 1.00 96.00 109 ASP A N 1
ATOM 825 C CA . ASP A 1 109 ? 5.681 3.974 -2.384 1.00 96.00 109 ASP A CA 1
ATOM 826 C C . ASP A 1 109 ? 5.984 2.614 -3.044 1.00 96.00 109 ASP A C 1
ATOM 828 O O . ASP A 1 109 ? 6.991 1.961 -2.761 1.00 96.00 109 ASP A O 1
ATOM 832 N N . ILE A 1 110 ? 5.033 2.126 -3.842 1.00 96.06 110 ILE A N 1
ATOM 833 C CA . ILE A 1 110 ? 4.981 0.793 -4.445 1.00 96.06 110 ILE A CA 1
ATOM 834 C C . ILE A 1 110 ? 5.898 0.679 -5.654 1.00 96.06 110 ILE A C 1
ATOM 836 O O . ILE A 1 110 ? 6.383 -0.421 -5.899 1.00 96.06 110 ILE A O 1
ATOM 840 N N . ASP A 1 111 ? 6.164 1.740 -6.404 1.00 95.44 111 ASP A N 1
ATOM 841 C CA . ASP A 1 111 ? 7.133 1.699 -7.508 1.00 95.44 111 ASP A CA 1
ATOM 842 C C . ASP A 1 111 ? 8.531 2.220 -7.106 1.00 95.44 111 ASP A C 1
ATOM 844 O O . ASP A 1 111 ? 9.504 2.078 -7.857 1.00 95.44 111 ASP A O 1
ATOM 848 N N . GLN A 1 112 ? 8.673 2.670 -5.855 1.00 96.19 112 GLN A N 1
ATOM 849 C CA . GLN A 1 112 ? 9.916 3.128 -5.239 1.00 96.19 112 GLN A CA 1
ATOM 850 C C . GLN A 1 112 ? 10.539 4.311 -5.985 1.00 96.19 112 GLN A C 1
ATOM 852 O O . GLN A 1 112 ? 11.759 4.363 -6.168 1.00 96.19 112 GLN A O 1
ATOM 857 N N . ASP A 1 113 ? 9.709 5.240 -6.449 1.00 94.94 113 ASP A N 1
ATOM 858 C CA . ASP A 1 113 ? 10.157 6.465 -7.108 1.00 94.94 113 ASP A CA 1
ATOM 859 C C . ASP A 1 113 ? 10.407 7.630 -6.126 1.00 94.94 113 ASP A C 1
ATOM 861 O O . ASP A 1 113 ? 10.966 8.663 -6.513 1.00 94.94 113 ASP A O 1
ATOM 865 N N . GLY A 1 114 ? 10.088 7.429 -4.841 1.00 93.62 114 GLY A N 1
ATOM 866 C CA . GLY A 1 114 ? 10.230 8.408 -3.769 1.00 93.62 114 GLY A CA 1
ATOM 867 C C . GLY A 1 114 ? 8.988 9.273 -3.534 1.00 93.62 114 GLY A C 1
ATOM 868 O O . GLY A 1 114 ? 9.030 10.135 -2.650 1.00 93.62 114 GLY A O 1
ATOM 869 N N . GLU A 1 115 ? 7.900 9.063 -4.278 1.00 93.12 115 GLU A N 1
ATOM 870 C CA . GLU A 1 115 ? 6.640 9.791 -4.161 1.00 93.12 115 GLU A CA 1
ATOM 871 C C . GLU A 1 115 ? 5.438 8.845 -4.054 1.00 93.12 115 GLU A C 1
ATOM 873 O O . GLU A 1 115 ? 5.031 8.213 -5.017 1.00 93.12 115 GLU A O 1
ATOM 878 N N . THR A 1 116 ? 4.745 8.860 -2.915 1.00 94.12 116 THR A N 1
ATOM 879 C CA . THR A 1 116 ? 3.468 8.148 -2.773 1.00 94.12 116 THR A CA 1
ATOM 880 C C . THR A 1 116 ? 2.350 8.879 -3.518 1.00 94.12 116 THR A C 1
ATOM 882 O O . THR A 1 116 ? 1.905 9.953 -3.096 1.00 94.12 116 THR A O 1
ATOM 885 N N . ARG A 1 117 ? 1.847 8.307 -4.613 1.00 91.81 117 ARG A N 1
ATOM 886 C CA . ARG A 1 117 ? 0.813 8.919 -5.460 1.00 91.81 117 ARG A CA 1
ATOM 887 C C . ARG A 1 117 ? -0.333 7.954 -5.742 1.00 91.81 117 ARG A C 1
ATOM 889 O O . ARG A 1 117 ? -0.168 6.754 -5.924 1.00 91.81 117 ARG A O 1
ATOM 896 N N . ALA A 1 118 ? -1.545 8.497 -5.861 1.00 90.12 118 ALA A N 1
ATOM 897 C CA . ALA A 1 118 ? -2.739 7.679 -6.090 1.00 90.12 118 ALA A CA 1
ATOM 898 C C . ALA A 1 118 ? -2.666 6.850 -7.384 1.00 90.12 118 ALA A C 1
ATOM 900 O O . ALA A 1 118 ? -3.070 5.690 -7.398 1.00 90.12 118 ALA A O 1
ATOM 901 N N . LEU A 1 119 ? -2.169 7.453 -8.470 1.00 88.75 119 LEU A N 1
ATOM 902 C CA . LEU A 1 119 ? -2.185 6.847 -9.804 1.00 88.75 119 LEU A CA 1
ATOM 903 C C . LEU A 1 119 ? -1.098 5.796 -10.020 1.00 88.75 119 LEU A C 1
ATOM 905 O O . LEU A 1 119 ? -1.315 4.895 -10.828 1.00 88.75 119 LEU A O 1
ATOM 909 N N . THR A 1 120 ? 0.038 5.926 -9.338 1.00 92.75 120 THR A N 1
ATOM 910 C CA . THR A 1 120 ? 1.158 4.997 -9.483 1.00 92.75 120 THR A CA 1
ATOM 911 C C . THR A 1 120 ? 1.188 3.965 -8.378 1.00 92.75 120 THR A C 1
ATOM 913 O O . THR A 1 120 ? 1.394 2.800 -8.662 1.00 92.75 120 THR A O 1
ATOM 916 N N . ASP A 1 121 ? 0.828 4.324 -7.151 1.00 93.81 121 ASP A N 1
ATOM 917 C CA . ASP A 1 121 ? 0.926 3.398 -6.029 1.00 93.81 121 ASP A CA 1
ATOM 918 C C . ASP A 1 121 ? -0.417 2.813 -5.628 1.00 93.81 121 ASP A C 1
ATOM 920 O O . ASP A 1 121 ? -0.619 1.596 -5.640 1.00 93.81 121 ASP A O 1
ATOM 924 N N . GLY A 1 122 ? -1.380 3.690 -5.333 1.00 90.94 122 GLY A N 1
ATOM 925 C CA . GLY A 1 122 ? -2.709 3.276 -4.889 1.00 90.94 122 GLY A CA 1
ATOM 926 C C . GLY A 1 122 ? -3.395 2.362 -5.909 1.00 90.94 122 GLY A C 1
ATOM 927 O O . GLY A 1 122 ? -3.990 1.341 -5.545 1.00 90.94 122 GLY A O 1
ATOM 928 N N . ILE A 1 123 ? -3.283 2.690 -7.202 1.00 91.44 123 ILE A N 1
ATOM 929 C CA . ILE A 1 123 ? -3.813 1.839 -8.272 1.00 91.44 123 ILE A CA 1
ATOM 930 C C . ILE A 1 123 ? -3.064 0.505 -8.353 1.00 91.44 123 ILE A C 1
ATOM 932 O O . ILE A 1 123 ? -3.733 -0.514 -8.523 1.00 91.44 123 ILE A O 1
ATOM 936 N N . LEU A 1 124 ? -1.734 0.457 -8.198 1.00 93.81 124 LEU A N 1
ATOM 937 C CA . LEU A 1 124 ? -0.994 -0.814 -8.218 1.00 93.81 124 LEU A CA 1
ATOM 938 C C . LEU A 1 124 ? -1.452 -1.748 -7.092 1.00 93.81 124 LEU A C 1
ATOM 940 O O . LEU A 1 124 ? -1.760 -2.911 -7.367 1.00 93.81 124 LEU A O 1
ATOM 944 N N . VAL A 1 125 ? -1.584 -1.235 -5.862 1.00 93.19 125 VAL A N 1
ATOM 945 C CA . VAL A 1 125 ? -2.139 -1.996 -4.726 1.00 93.19 125 VAL A CA 1
ATOM 946 C C . VAL A 1 125 ? -3.539 -2.503 -5.057 1.00 93.19 125 VAL A C 1
ATOM 948 O O . VAL A 1 125 ? -3.815 -3.699 -4.974 1.00 93.19 125 VAL A O 1
ATOM 951 N N . THR A 1 126 ? -4.430 -1.608 -5.483 1.00 91.00 126 THR A N 1
ATOM 952 C CA . THR A 1 126 ? -5.835 -1.952 -5.737 1.00 91.00 126 THR A CA 1
ATOM 953 C C . THR A 1 126 ? -5.980 -2.982 -6.854 1.00 91.00 126 THR A C 1
ATOM 955 O O . THR A 1 126 ? -6.740 -3.940 -6.721 1.00 91.00 126 THR A O 1
ATOM 958 N N . MET A 1 127 ? -5.236 -2.827 -7.950 1.00 91.19 127 MET A N 1
ATOM 959 C CA . MET A 1 127 ? -5.255 -3.770 -9.070 1.00 91.19 127 MET A CA 1
ATOM 960 C C . MET A 1 127 ? -4.759 -5.149 -8.646 1.00 91.19 127 MET A C 1
ATOM 962 O O . MET A 1 127 ? -5.370 -6.159 -9.011 1.00 91.19 127 MET A O 1
ATOM 966 N N . TYR A 1 128 ? -3.695 -5.198 -7.844 1.00 92.69 128 TYR A N 1
ATOM 967 C CA . TYR A 1 128 ? -3.197 -6.446 -7.286 1.00 92.69 128 TYR A CA 1
ATOM 968 C C . TYR A 1 128 ? -4.252 -7.128 -6.402 1.00 92.69 128 TYR A C 1
ATOM 970 O O . TYR A 1 128 ? -4.575 -8.296 -6.622 1.00 92.69 128 TYR A O 1
ATOM 978 N N . LEU A 1 129 ? -4.870 -6.399 -5.466 1.00 90.00 129 LEU A N 1
ATOM 979 C CA . LEU A 1 129 ? -5.883 -6.955 -4.559 1.00 90.00 129 LEU A CA 1
ATOM 980 C C . LEU A 1 129 ? -7.162 -7.404 -5.289 1.00 90.00 129 LEU A C 1
ATOM 982 O O . LEU A 1 129 ? -7.787 -8.395 -4.907 1.00 90.00 129 LEU A O 1
ATOM 986 N N . LEU A 1 130 ? -7.535 -6.729 -6.380 1.00 89.38 130 LEU A N 1
ATOM 987 C CA . LEU A 1 130 ? -8.620 -7.144 -7.282 1.00 89.38 130 LEU A CA 1
ATOM 988 C C . LEU A 1 130 ? -8.236 -8.334 -8.181 1.00 89.38 130 LEU A C 1
ATOM 990 O O . LEU A 1 130 ? -9.054 -8.785 -8.986 1.00 89.38 130 LEU A O 1
ATOM 994 N N . LYS A 1 131 ? -7.014 -8.863 -8.040 1.00 89.56 131 LYS A N 1
ATOM 995 C CA . LYS A 1 131 ? -6.472 -10.000 -8.795 1.00 89.56 131 LYS A CA 1
ATOM 996 C C . LYS A 1 131 ? -6.385 -9.734 -10.303 1.00 89.56 131 LYS A C 1
ATOM 998 O O . LYS A 1 131 ? -6.425 -10.665 -11.109 1.00 89.56 131 LYS A O 1
ATOM 1003 N N . PHE A 1 132 ? -6.234 -8.467 -10.705 1.00 85.56 132 PHE A N 1
ATOM 1004 C CA . PHE A 1 132 ? -6.055 -8.073 -12.110 1.00 85.56 132 PHE A CA 1
ATOM 1005 C C . PHE A 1 132 ? -4.693 -8.482 -12.686 1.00 85.56 132 PHE A C 1
ATOM 1007 O O . PHE A 1 132 ? -4.506 -8.436 -13.905 1.00 85.56 132 PHE A O 1
ATOM 1014 N N . ASN A 1 133 ? -3.746 -8.884 -11.844 1.00 85.38 133 ASN A N 1
ATOM 1015 C CA . ASN A 1 133 ? -2.461 -9.420 -12.273 1.00 85.38 133 ASN A CA 1
ATOM 1016 C C . ASN A 1 133 ? -2.555 -10.862 -12.805 1.00 85.38 133 ASN A C 1
ATOM 1018 O O . ASN A 1 133 ? -1.692 -11.301 -13.566 1.00 85.38 133 ASN A O 1
ATOM 1022 N N . LEU A 1 134 ? -3.606 -11.612 -12.452 1.00 84.56 134 LEU A N 1
ATOM 1023 C CA . LEU A 1 134 ? -3.704 -13.029 -12.797 1.00 84.56 134 LEU A CA 1
ATOM 1024 C C . LEU A 1 134 ? -3.680 -13.257 -14.315 1.00 84.56 134 LEU A C 1
ATOM 1026 O O . LEU A 1 134 ? -4.593 -12.876 -15.048 1.00 84.56 134 LEU A O 1
ATOM 1030 N N . GLY A 1 135 ? -2.621 -13.930 -14.773 1.00 78.56 135 GLY A N 1
ATOM 1031 C CA . GLY A 1 135 ? -2.425 -14.300 -16.174 1.00 78.56 135 GLY A CA 1
ATOM 1032 C C . GLY A 1 135 ? -1.932 -13.169 -17.081 1.00 78.56 135 GLY A C 1
ATOM 1033 O O . GLY A 1 135 ? -1.961 -13.341 -18.299 1.00 78.56 135 GLY A O 1
ATOM 1034 N N . ARG A 1 136 ? -1.481 -12.033 -16.527 1.00 81.12 136 ARG A N 1
ATOM 1035 C CA . ARG A 1 136 ? -0.998 -10.877 -17.299 1.00 81.12 136 ARG A CA 1
ATOM 1036 C C . ARG A 1 136 ? 0.357 -10.406 -16.793 1.00 81.12 136 ARG A C 1
ATOM 1038 O O . ARG A 1 136 ? 0.491 -10.086 -15.625 1.00 81.12 136 ARG A O 1
ATOM 1045 N N . ALA A 1 137 ? 1.353 -10.326 -17.671 1.00 79.56 137 ALA A N 1
ATOM 1046 C CA . ALA A 1 137 ? 2.676 -9.794 -17.320 1.00 79.56 137 ALA A CA 1
ATOM 1047 C C . ALA A 1 137 ? 2.757 -8.259 -17.446 1.00 79.56 137 ALA A C 1
ATOM 1049 O O . ALA A 1 137 ? 3.690 -7.642 -16.944 1.00 79.56 137 ALA A O 1
ATOM 1050 N N . ASP A 1 138 ? 1.786 -7.646 -18.122 1.00 87.62 138 ASP A N 1
ATOM 1051 C CA . ASP A 1 138 ? 1.715 -6.225 -18.466 1.00 87.62 138 ASP A CA 1
ATOM 1052 C C . ASP A 1 138 ? 0.732 -5.440 -17.587 1.00 87.62 138 ASP A C 1
ATOM 1054 O O . ASP A 1 138 ? 0.435 -4.286 -17.878 1.00 87.62 138 ASP A O 1
ATOM 1058 N N . TRP A 1 139 ? 0.225 -6.037 -16.503 1.00 90.31 139 TRP A N 1
ATOM 1059 C CA . TRP A 1 139 ? -0.807 -5.421 -15.662 1.00 90.31 139 TRP A CA 1
ATOM 1060 C C . TRP A 1 139 ? -0.366 -4.100 -15.012 1.00 90.31 139 TRP A C 1
ATOM 1062 O O . TRP A 1 139 ? -1.213 -3.270 -14.694 1.00 90.31 139 TRP A O 1
ATOM 1072 N N . VAL A 1 140 ? 0.946 -3.901 -14.856 1.00 91.50 140 VAL A N 1
ATOM 1073 C CA . VAL A 1 140 ? 1.558 -2.674 -14.321 1.00 91.50 140 VAL A CA 1
ATOM 1074 C C . VAL A 1 140 ? 1.690 -1.554 -15.364 1.00 91.50 140 VAL A C 1
ATOM 1076 O O . VAL A 1 140 ? 2.008 -0.416 -15.025 1.00 91.50 140 VAL A O 1
ATOM 1079 N N . HIS A 1 141 ? 1.473 -1.846 -16.650 1.00 88.00 141 HIS A N 1
ATOM 1080 C CA . HIS A 1 141 ? 1.702 -0.885 -17.726 1.00 88.00 141 HIS A CA 1
ATOM 1081 C C . HIS A 1 141 ? 0.757 0.320 -17.612 1.00 88.00 141 HIS A C 1
ATOM 1083 O O . HIS A 1 141 ? -0.461 0.169 -17.546 1.00 88.00 141 HIS A O 1
ATOM 1089 N N . GLY A 1 142 ? 1.334 1.526 -17.625 1.00 86.94 142 GLY A N 1
ATOM 1090 C CA . GLY A 1 142 ? 0.602 2.788 -17.481 1.00 86.94 142 GLY A CA 1
ATOM 1091 C C . GLY A 1 142 ? 0.419 3.247 -16.032 1.00 86.94 142 GLY A C 1
ATOM 1092 O O . GLY A 1 142 ? -0.107 4.336 -15.824 1.00 86.94 142 GLY A O 1
ATOM 1093 N N . PHE A 1 143 ? 0.875 2.451 -15.058 1.00 90.38 143 PHE A N 1
ATOM 1094 C CA . PHE A 1 143 ? 0.828 2.774 -13.627 1.00 90.38 143 PHE A CA 1
ATOM 1095 C C . PHE A 1 143 ? 2.219 2.897 -12.992 1.00 90.38 143 PHE A C 1
ATOM 1097 O O . PHE A 1 143 ? 2.322 3.279 -11.841 1.00 90.38 143 PHE A O 1
ATOM 1104 N N . ILE A 1 144 ? 3.292 2.600 -13.723 1.00 92.19 144 ILE A N 1
ATOM 1105 C CA . ILE A 1 144 ? 4.666 2.810 -13.248 1.00 92.19 144 ILE A CA 1
ATOM 1106 C C . ILE A 1 144 ? 5.077 4.265 -13.506 1.00 92.19 144 ILE A C 1
ATOM 1108 O O . ILE A 1 144 ? 4.909 4.755 -14.627 1.00 92.19 144 ILE A O 1
ATOM 1112 N N . GLY A 1 145 ? 5.610 4.948 -12.492 1.00 88.88 145 GLY A N 1
ATOM 1113 C CA . GLY A 1 145 ? 6.184 6.283 -12.612 1.00 88.88 145 GLY A CA 1
ATOM 1114 C C . GLY A 1 145 ? 7.461 6.317 -13.455 1.00 88.88 145 GLY A C 1
ATOM 1115 O O . GLY A 1 145 ? 8.216 5.350 -13.526 1.00 88.88 145 GLY A O 1
ATOM 1116 N N . ASP A 1 146 ? 7.745 7.466 -14.075 1.00 90.25 146 ASP A N 1
ATOM 1117 C CA . ASP A 1 146 ? 8.932 7.643 -14.929 1.00 90.25 146 ASP A CA 1
ATOM 1118 C C . ASP A 1 146 ? 10.261 7.445 -14.167 1.00 90.25 146 ASP A C 1
ATOM 1120 O O . ASP A 1 146 ? 11.282 7.114 -14.773 1.00 90.25 146 ASP A O 1
ATOM 1124 N N . SER A 1 147 ? 10.244 7.641 -12.845 1.00 93.00 147 SER A N 1
ATOM 1125 C CA . SER A 1 147 ? 11.401 7.516 -11.946 1.00 93.00 147 SER A CA 1
ATOM 1126 C C . SER A 1 147 ? 11.405 6.217 -11.128 1.00 93.00 147 SER A C 1
ATOM 1128 O O . SER A 1 147 ? 12.242 6.072 -10.236 1.00 93.00 147 SER A O 1
ATOM 1130 N N . ALA A 1 148 ? 10.502 5.277 -11.422 1.00 94.69 148 ALA A N 1
ATOM 1131 C CA . ALA A 1 148 ? 10.338 4.046 -10.657 1.00 94.69 148 ALA A CA 1
ATOM 1132 C C . ALA A 1 148 ? 11.610 3.192 -10.612 1.00 94.69 148 ALA A C 1
ATOM 1134 O O . ALA A 1 148 ? 12.237 2.901 -11.637 1.00 94.69 148 ALA A O 1
ATOM 1135 N N . LEU A 1 149 ? 11.951 2.722 -9.411 1.00 96.06 149 LEU A N 1
ATOM 1136 C CA . LEU A 1 149 ? 13.036 1.763 -9.194 1.00 96.06 149 LEU A CA 1
ATOM 1137 C C . LEU A 1 149 ? 12.533 0.315 -9.197 1.00 96.06 149 LEU A C 1
ATOM 1139 O O . LEU A 1 149 ? 13.301 -0.595 -9.510 1.00 96.06 149 LEU A O 1
ATOM 1143 N N . ARG A 1 150 ? 11.247 0.103 -8.902 1.00 95.44 150 ARG A N 1
ATOM 1144 C CA . ARG A 1 150 ? 10.534 -1.169 -9.050 1.00 95.44 150 ARG A CA 1
ATOM 1145 C C . ARG A 1 150 ? 9.521 -1.003 -10.171 1.00 95.44 150 ARG A C 1
ATOM 1147 O O . ARG A 1 150 ? 8.524 -0.313 -10.022 1.00 95.44 150 ARG A O 1
ATOM 1154 N N . SER A 1 151 ? 9.803 -1.608 -11.320 1.00 94.38 151 SER A N 1
ATOM 1155 C CA . SER A 1 151 ? 9.059 -1.339 -12.564 1.00 94.38 151 SER A CA 1
ATOM 1156 C C . SER A 1 151 ? 8.504 -2.594 -13.228 1.00 94.38 151 SER A C 1
ATOM 1158 O O . SER A 1 151 ? 7.700 -2.511 -14.158 1.00 94.38 151 SER A O 1
ATOM 1160 N N . THR A 1 152 ? 8.910 -3.777 -12.764 1.00 93.31 152 THR A N 1
ATOM 1161 C CA . THR A 1 152 ? 8.412 -5.045 -13.296 1.00 93.31 152 THR A CA 1
ATOM 1162 C C . THR A 1 152 ? 7.265 -5.590 -12.455 1.00 93.31 152 THR A C 1
ATOM 1164 O O . THR A 1 152 ? 7.256 -5.458 -11.233 1.00 93.31 152 THR A O 1
ATOM 1167 N N . ALA A 1 153 ? 6.327 -6.295 -13.095 1.00 93.31 153 ALA A N 1
ATOM 1168 C CA . ALA A 1 153 ? 5.243 -6.986 -12.396 1.00 93.31 153 ALA A CA 1
ATOM 1169 C C . ALA A 1 153 ? 5.761 -7.873 -11.249 1.00 93.31 153 ALA A C 1
ATOM 1171 O O . ALA A 1 153 ? 5.212 -7.841 -10.157 1.00 93.31 153 ALA A O 1
ATOM 1172 N N . ALA A 1 154 ? 6.863 -8.599 -11.459 1.00 93.06 154 ALA A N 1
ATOM 1173 C CA . ALA A 1 154 ? 7.440 -9.470 -10.438 1.00 93.06 154 ALA A CA 1
ATOM 1174 C C . ALA A 1 154 ? 7.964 -8.704 -9.206 1.00 93.06 154 ALA A C 1
ATOM 1176 O O . ALA A 1 154 ? 7.749 -9.146 -8.079 1.00 93.06 154 ALA A O 1
ATOM 1177 N N . GLU A 1 155 ? 8.635 -7.563 -9.399 1.00 94.94 155 GLU A N 1
ATOM 1178 C CA . GLU A 1 155 ? 9.124 -6.723 -8.293 1.00 94.94 155 GLU A CA 1
ATOM 1179 C C . GLU A 1 155 ? 7.969 -6.102 -7.506 1.00 94.94 155 GLU A C 1
ATOM 1181 O O . GLU A 1 155 ? 7.991 -6.103 -6.275 1.00 94.94 155 GLU A O 1
ATOM 1186 N N . ILE A 1 156 ? 6.952 -5.606 -8.217 1.00 95.19 156 ILE A N 1
ATOM 1187 C CA . ILE A 1 156 ? 5.751 -5.026 -7.615 1.00 95.19 156 ILE A CA 1
ATOM 1188 C C . ILE A 1 156 ? 4.993 -6.077 -6.802 1.00 95.19 156 ILE A C 1
ATOM 1190 O O . ILE A 1 156 ? 4.710 -5.856 -5.628 1.00 95.19 156 ILE A O 1
ATOM 1194 N N . GLU A 1 157 ? 4.710 -7.242 -7.387 1.00 94.38 157 GLU A N 1
ATOM 1195 C CA . GLU A 1 157 ? 3.998 -8.328 -6.703 1.00 94.38 157 GLU A CA 1
ATOM 1196 C C . GLU A 1 157 ? 4.759 -8.805 -5.468 1.00 94.38 157 GLU A C 1
ATOM 1198 O O . GLU A 1 157 ? 4.170 -8.949 -4.398 1.00 94.38 157 GLU A O 1
ATOM 1203 N N . SER A 1 158 ? 6.076 -9.003 -5.589 1.00 94.88 158 SER A N 1
ATOM 1204 C CA . SER A 1 158 ? 6.906 -9.424 -4.461 1.00 94.88 158 SER A CA 1
ATOM 1205 C C . SER A 1 158 ? 6.888 -8.409 -3.322 1.00 94.88 158 SER A C 1
ATOM 1207 O O . SER A 1 158 ? 6.952 -8.807 -2.160 1.00 94.88 158 SER A O 1
ATOM 1209 N N . TYR A 1 159 ? 6.833 -7.116 -3.634 1.00 95.50 159 TYR A N 1
ATOM 1210 C CA . TYR A 1 159 ? 6.772 -6.085 -2.610 1.00 95.50 159 TYR A CA 1
ATOM 1211 C C . TYR A 1 159 ? 5.394 -5.988 -1.967 1.00 95.50 159 TYR A C 1
ATOM 1213 O O . TYR A 1 159 ? 5.309 -5.993 -0.744 1.00 95.50 159 TYR A O 1
ATOM 1221 N N . ILE A 1 160 ? 4.320 -5.976 -2.759 1.00 94.81 160 ILE A N 1
ATOM 1222 C CA . ILE A 1 160 ? 2.950 -5.953 -2.232 1.00 94.81 160 ILE A CA 1
ATOM 1223 C C . ILE A 1 160 ? 2.718 -7.158 -1.312 1.00 94.81 160 ILE A C 1
ATOM 1225 O O . ILE A 1 160 ? 2.188 -6.995 -0.219 1.00 94.81 160 ILE A O 1
ATOM 1229 N N . LEU A 1 161 ? 3.196 -8.349 -1.693 1.00 93.44 161 LEU A N 1
ATOM 1230 C CA . LEU A 1 161 ? 3.150 -9.543 -0.841 1.00 93.44 161 LEU A CA 1
ATOM 1231 C C . LEU A 1 161 ? 3.878 -9.366 0.497 1.00 93.44 161 LEU A C 1
ATOM 1233 O O . LEU A 1 161 ? 3.457 -9.951 1.486 1.00 93.44 161 LEU A O 1
ATOM 1237 N N . SER A 1 162 ? 4.951 -8.571 0.550 1.00 94.12 162 SER A N 1
ATOM 1238 C CA . SER A 1 162 ? 5.680 -8.300 1.800 1.00 94.12 162 SER A CA 1
ATOM 1239 C C . SER A 1 162 ? 4.932 -7.375 2.767 1.00 94.12 162 SER A C 1
ATOM 1241 O O . SER A 1 162 ? 5.290 -7.307 3.946 1.00 94.12 162 SER A O 1
ATOM 1243 N N . LEU A 1 163 ? 3.909 -6.678 2.260 1.00 93.88 163 LEU A N 1
ATOM 1244 C CA . LEU A 1 163 ? 3.025 -5.796 3.014 1.00 93.88 163 LEU A CA 1
ATOM 1245 C C . LEU A 1 163 ? 1.724 -6.491 3.434 1.00 93.88 163 LEU A C 1
ATOM 1247 O O . LEU A 1 163 ? 0.902 -5.862 4.086 1.00 93.88 163 LEU A O 1
ATOM 1251 N N . ILE A 1 164 ? 1.501 -7.750 3.056 1.00 90.81 164 ILE A N 1
ATOM 1252 C CA . ILE A 1 164 ? 0.366 -8.535 3.555 1.00 90.81 164 ILE A CA 1
ATOM 1253 C C . ILE A 1 164 ? 0.815 -9.216 4.863 1.00 90.81 164 ILE A C 1
ATOM 1255 O O . ILE A 1 164 ? 1.915 -9.779 4.872 1.00 90.81 164 ILE A O 1
ATOM 1259 N N . PRO A 1 165 ? 0.030 -9.115 5.956 1.00 87.56 165 PRO A N 1
ATOM 1260 C CA . PRO A 1 165 ? 0.361 -9.723 7.244 1.00 87.56 165 PRO A CA 1
ATOM 1261 C C . PRO A 1 165 ? 0.424 -11.259 7.204 1.00 87.56 165 PRO A C 1
ATOM 1263 O O . PRO A 1 165 ? -0.234 -11.883 6.336 1.00 87.56 165 PRO A O 1
#

pLDDT: mean 75.78, std 22.84, range [27.92, 96.19]